Protein AF-A0A6B2LV83-F1 (afdb_monomer)

Structure (mmCIF, N/CA/C/O backbone):
data_AF-A0A6B2LV83-F1
#
_entry.id   AF-A0A6B2LV83-F1
#
loop_
_atom_site.group_PDB
_atom_site.id
_atom_site.type_symbol
_atom_site.label_atom_id
_atom_site.label_alt_id
_atom_site.label_comp_id
_atom_site.label_asym_id
_atom_site.label_entity_id
_atom_site.label_seq_id
_atom_site.pdbx_PDB_ins_code
_atom_site.Cartn_x
_atom_site.Cartn_y
_atom_site.Cartn_z
_atom_site.occupancy
_atom_site.B_iso_or_equiv
_atom_site.auth_seq_id
_atom_site.auth_comp_id
_atom_site.auth_asym_id
_atom_site.auth_atom_id
_atom_site.pdbx_PDB_model_num
ATOM 1 N N . MET A 1 1 ? -39.559 -37.283 0.596 1.00 40.91 1 MET A N 1
ATOM 2 C CA . MET A 1 1 ? -38.113 -37.163 0.304 1.00 40.91 1 MET A CA 1
ATOM 3 C C . MET A 1 1 ? -37.688 -35.759 0.699 1.00 40.91 1 MET A C 1
ATOM 5 O O . MET A 1 1 ? -38.349 -34.807 0.307 1.00 40.91 1 MET A O 1
ATOM 9 N N . ASN A 1 2 ? -36.704 -35.661 1.590 1.00 43.22 2 ASN A N 1
ATOM 10 C CA . ASN A 1 2 ? -36.318 -34.440 2.295 1.00 43.22 2 ASN A CA 1
ATOM 11 C C . ASN A 1 2 ? -35.682 -33.417 1.347 1.00 43.22 2 ASN A C 1
ATOM 13 O O . ASN A 1 2 ? -34.656 -33.704 0.736 1.00 43.22 2 ASN A O 1
ATOM 17 N N . LEU A 1 3 ? -36.262 -32.218 1.264 1.00 53.81 3 LEU A N 1
ATOM 18 C CA . LEU A 1 3 ? -35.640 -31.084 0.590 1.00 53.81 3 LEU A CA 1
ATOM 19 C C . LEU A 1 3 ? -34.685 -30.415 1.584 1.00 53.81 3 LEU A C 1
ATOM 21 O O . LEU A 1 3 ? -35.098 -29.613 2.423 1.00 53.81 3 LEU A O 1
ATOM 25 N N . ALA A 1 4 ? -33.411 -30.803 1.533 1.00 56.06 4 ALA A N 1
ATOM 26 C CA . ALA A 1 4 ? -32.355 -30.132 2.274 1.00 56.06 4 ALA A CA 1
ATOM 27 C C . ALA A 1 4 ? -32.317 -28.657 1.843 1.00 56.06 4 ALA A C 1
ATOM 29 O O . ALA A 1 4 ? -31.953 -28.327 0.715 1.00 56.06 4 ALA A O 1
ATOM 30 N N . LYS A 1 5 ? -32.746 -27.768 2.743 1.00 56.47 5 LYS A N 1
ATOM 31 C CA . LYS A 1 5 ? -32.622 -26.318 2.594 1.00 56.47 5 LYS A CA 1
ATOM 32 C C . LYS A 1 5 ? -31.135 -25.968 2.618 1.00 56.47 5 LYS A C 1
ATOM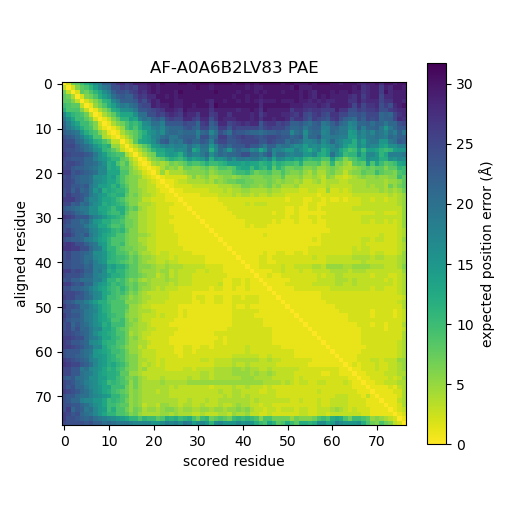 34 O O . LYS A 1 5 ? -30.561 -25.791 3.689 1.00 56.47 5 LYS A O 1
ATOM 39 N N . ASN A 1 6 ? -30.517 -25.868 1.445 1.00 62.09 6 ASN A N 1
ATOM 40 C CA . ASN A 1 6 ? -29.233 -25.194 1.306 1.00 62.09 6 ASN A CA 1
ATOM 41 C C . ASN A 1 6 ? -29.455 -23.720 1.648 1.00 62.09 6 ASN A C 1
ATOM 43 O O . ASN A 1 6 ? -30.059 -22.967 0.884 1.00 62.09 6 ASN A O 1
ATOM 47 N N . LYS A 1 7 ? -29.030 -23.331 2.851 1.00 57.88 7 LYS A N 1
ATOM 48 C CA . LYS A 1 7 ? -29.047 -21.951 3.323 1.00 57.88 7 LYS A CA 1
ATOM 49 C C . LYS A 1 7 ? -27.993 -21.196 2.516 1.00 57.88 7 LYS A C 1
ATOM 51 O O . LYS A 1 7 ? -26.823 -21.179 2.882 1.00 57.88 7 LYS A O 1
ATOM 56 N N . VAL A 1 8 ? -28.401 -20.626 1.384 1.00 59.03 8 VAL A N 1
ATOM 57 C CA . VAL A 1 8 ? -27.590 -19.646 0.661 1.00 59.03 8 VAL A CA 1
ATOM 58 C C . VAL A 1 8 ? -27.425 -18.470 1.613 1.00 59.03 8 VAL A C 1
ATOM 60 O O . VAL A 1 8 ? -28.372 -17.728 1.865 1.00 59.03 8 VAL A O 1
ATOM 63 N N . ASN A 1 9 ? -26.247 -18.354 2.218 1.00 61.34 9 ASN A N 1
ATOM 64 C CA . ASN A 1 9 ? -25.874 -17.182 2.988 1.00 61.34 9 ASN A CA 1
ATOM 65 C C . ASN A 1 9 ? -25.608 -16.087 1.953 1.00 61.34 9 ASN A C 1
ATOM 67 O O . ASN A 1 9 ? -24.486 -15.942 1.489 1.00 61.34 9 ASN A O 1
ATOM 71 N N . THR A 1 10 ? -26.661 -15.424 1.471 1.00 58.53 10 THR A N 1
ATOM 72 C CA . THR A 1 10 ? -26.520 -14.265 0.591 1.00 58.53 10 THR A CA 1
ATOM 73 C C . THR A 1 10 ? -25.861 -13.165 1.417 1.00 58.53 10 THR A C 1
ATOM 75 O O . THR A 1 10 ? -26.509 -12.669 2.346 1.00 58.53 10 THR A O 1
ATOM 78 N N . PRO A 1 11 ? -24.594 -12.815 1.151 1.00 58.59 11 PRO A N 1
ATOM 79 C CA . PRO A 1 11 ? -23.931 -11.765 1.902 1.00 58.59 11 PRO A CA 1
ATOM 80 C C . PRO A 1 11 ? -24.690 -10.456 1.698 1.00 58.59 11 PRO A C 1
ATOM 82 O O . PRO A 1 11 ? -25.024 -10.097 0.567 1.00 58.59 11 PRO A O 1
ATOM 85 N N . ILE A 1 12 ? -25.027 -9.776 2.796 1.00 61.50 12 ILE A N 1
ATOM 86 C CA . ILE A 1 12 ? -25.725 -8.490 2.740 1.00 61.50 12 ILE A CA 1
ATOM 87 C C . ILE A 1 12 ? -24.732 -7.486 2.151 1.00 61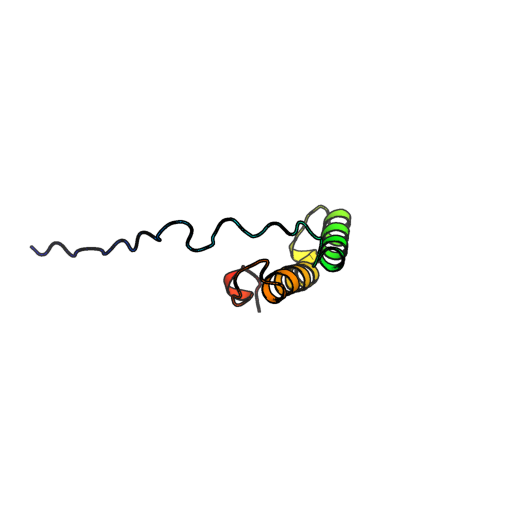.50 12 ILE A C 1
ATOM 89 O O . ILE A 1 12 ? -23.660 -7.292 2.732 1.00 61.50 12 ILE A O 1
ATOM 93 N N . PRO A 1 13 ? -25.022 -6.873 0.992 1.00 55.38 13 PRO A N 1
ATOM 94 C CA . PRO A 1 13 ? -24.055 -6.003 0.367 1.00 55.38 13 PRO A CA 1
ATOM 95 C C . PRO A 1 13 ? -23.856 -4.699 1.155 1.00 55.38 13 PRO A C 1
ATOM 97 O O . PRO A 1 13 ? -24.828 -4.141 1.668 1.00 55.38 13 PRO A O 1
ATOM 100 N N . PRO A 1 14 ? -22.632 -4.154 1.150 1.00 56.78 14 PRO A N 1
ATOM 101 C CA . PRO A 1 14 ? -21.400 -4.815 0.753 1.00 56.78 14 PRO A CA 1
ATOM 102 C C . PRO A 1 14 ? -20.741 -5.375 2.017 1.00 56.78 14 PRO A C 1
ATOM 104 O O . PRO A 1 14 ? -20.324 -4.611 2.883 1.00 56.78 14 PRO A O 1
ATOM 107 N N . GLU A 1 15 ? -20.574 -6.698 2.091 1.00 59.06 15 GLU A N 1
ATOM 108 C CA . GLU A 1 15 ? -19.786 -7.364 3.145 1.00 59.06 15 GLU A CA 1
ATOM 109 C C . GLU A 1 15 ? -18.399 -6.718 3.341 1.00 59.06 15 GLU A C 1
ATOM 111 O O . GLU A 1 15 ? -17.835 -6.777 4.429 1.00 59.06 15 GLU A O 1
ATOM 116 N N . LYS A 1 16 ? -17.869 -6.069 2.291 1.00 60.50 16 LYS A N 1
ATOM 117 C CA . LYS A 1 16 ? -16.590 -5.345 2.277 1.00 60.50 16 LYS A CA 1
ATOM 118 C C . LYS A 1 16 ? -16.690 -3.841 1.950 1.00 60.50 16 LYS A C 1
ATOM 120 O O . LYS A 1 16 ? -15.678 -3.2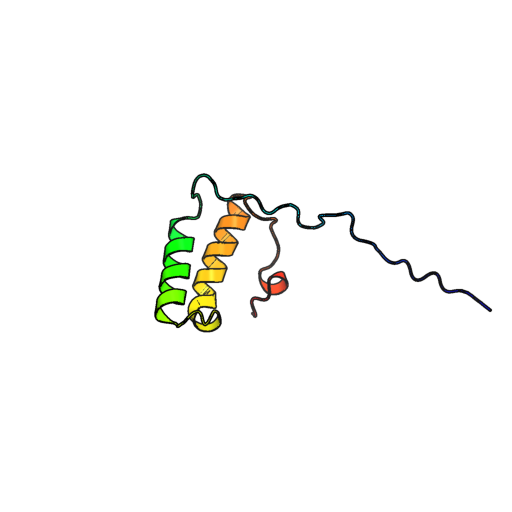41 1.604 1.00 60.50 16 LYS A O 1
ATOM 125 N N . GLY A 1 17 ? -17.872 -3.226 2.071 1.00 62.81 17 GLY A N 1
ATOM 126 C CA . GLY A 1 17 ? -18.092 -1.782 1.861 1.00 62.81 17 GLY A CA 1
ATOM 127 C C . GLY A 1 17 ? -17.731 -1.237 0.463 1.00 62.81 17 GLY A C 1
ATOM 128 O O . GLY A 1 17 ? -17.112 -1.910 -0.356 1.00 62.81 17 GLY A O 1
ATOM 129 N N . SER A 1 18 ? -18.073 0.023 0.175 1.00 67.81 18 SER A N 1
ATOM 130 C CA . SER A 1 18 ? -17.260 0.807 -0.765 1.00 67.81 18 SER A CA 1
ATOM 131 C C . SER A 1 18 ? -15.942 1.107 -0.056 1.00 67.81 18 SER A C 1
ATOM 133 O O . SER A 1 18 ? -15.966 1.724 1.010 1.00 67.81 18 SER A O 1
ATOM 135 N N . PHE A 1 19 ? -14.816 0.652 -0.600 1.00 63.50 19 PHE A N 1
ATOM 136 C CA . PHE A 1 19 ? -13.510 0.875 0.014 1.00 63.50 19 PHE A CA 1
ATOM 137 C C . PHE A 1 19 ? -13.308 2.373 0.288 1.00 63.50 19 PHE A C 1
ATOM 139 O O . PHE A 1 19 ? -13.478 3.170 -0.642 1.00 63.50 19 PHE A O 1
ATOM 146 N N . PRO A 1 20 ? -12.962 2.779 1.521 1.00 78.06 20 PRO A N 1
ATOM 147 C CA . PRO A 1 20 ? -12.638 4.166 1.797 1.00 78.06 20 PRO A CA 1
ATOM 148 C C . PRO A 1 20 ? -11.548 4.639 0.831 1.00 78.06 20 PRO A C 1
ATOM 150 O O . PRO A 1 20 ? -10.473 4.036 0.717 1.00 78.06 20 PRO A O 1
ATOM 153 N N . LEU A 1 21 ? -11.856 5.696 0.084 1.00 81.12 21 LEU A N 1
ATOM 154 C CA . LEU A 1 21 ? -10.872 6.348 -0.765 1.00 81.12 21 LEU A CA 1
ATOM 155 C C . LEU A 1 21 ? -9.886 7.096 0.132 1.00 81.12 21 LEU A C 1
ATOM 157 O O . LEU A 1 21 ? -10.293 7.836 1.029 1.00 81.12 21 LEU A O 1
ATOM 161 N N 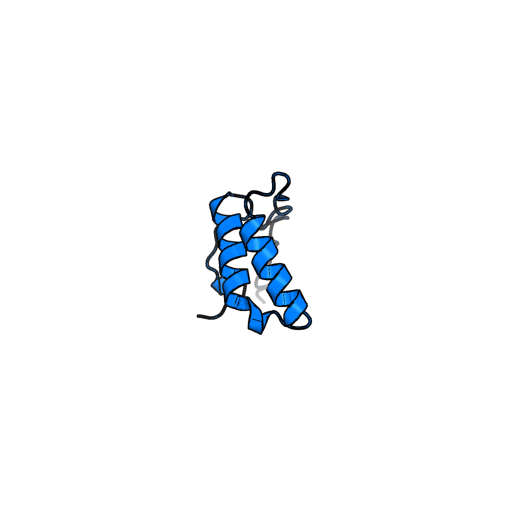. ASP A 1 22 ? -8.594 6.909 -0.134 1.00 85.69 22 ASP A N 1
ATOM 162 C CA . ASP A 1 22 ? -7.515 7.646 0.524 1.00 85.69 22 ASP A CA 1
ATOM 163 C C . ASP A 1 22 ? -7.452 9.084 -0.022 1.00 85.69 22 ASP A C 1
ATOM 165 O O . ASP A 1 22 ? -6.586 9.437 -0.822 1.00 85.69 22 ASP A O 1
ATOM 16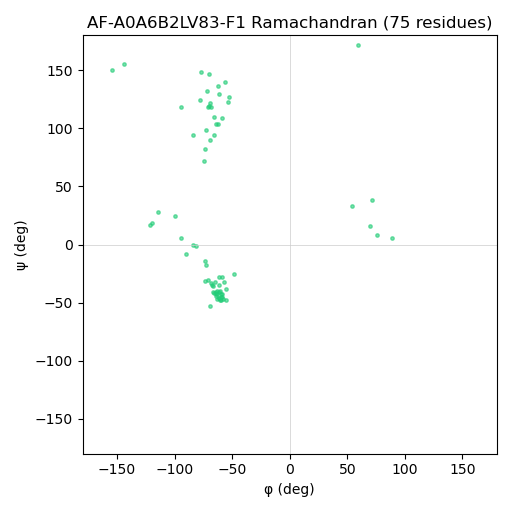9 N N . HIS A 1 23 ? -8.434 9.908 0.346 1.00 88.31 23 HIS A N 1
ATOM 170 C CA . HIS A 1 23 ? -8.543 11.284 -0.145 1.00 88.31 23 HIS A CA 1
ATOM 171 C C . HIS A 1 23 ? -7.426 12.189 0.380 1.00 88.31 23 HIS A C 1
ATOM 173 O O . HIS A 1 23 ? -7.000 13.109 -0.318 1.00 88.31 23 HIS A O 1
ATOM 179 N N . PHE A 1 24 ? -6.957 11.939 1.603 1.00 91.19 24 PHE A N 1
ATOM 180 C CA . PHE A 1 24 ? -5.930 12.754 2.250 1.00 91.19 24 PHE A CA 1
ATOM 181 C C . PHE A 1 24 ? -4.507 12.258 1.965 1.00 91.19 24 PHE A C 1
ATOM 183 O O . PHE A 1 24 ? -3.544 12.964 2.266 1.00 91.19 24 PHE A O 1
ATOM 190 N N . GLY A 1 25 ? -4.358 11.095 1.325 1.00 94.38 25 GLY A N 1
ATOM 191 C CA . GLY A 1 25 ? -3.062 10.522 0.977 1.00 94.38 25 GLY A CA 1
ATOM 192 C C . GLY A 1 25 ? -2.302 10.004 2.195 1.00 94.38 25 GLY A C 1
ATOM 193 O O . GLY A 1 25 ? -1.083 10.167 2.257 1.00 94.38 25 GLY A O 1
ATOM 194 N N . GLU A 1 26 ? -2.999 9.407 3.161 1.00 95.25 26 GLU A N 1
ATOM 195 C CA . GLU A 1 26 ? -2.416 8.880 4.400 1.00 95.25 26 GLU A CA 1
ATOM 196 C C . GLU A 1 26 ? -1.397 7.766 4.140 1.00 95.25 26 GLU A C 1
ATOM 198 O O . GLU A 1 26 ? -0.458 7.618 4.917 1.00 95.25 26 GLU A O 1
ATOM 203 N N . CYS A 1 27 ? -1.551 7.029 3.034 1.00 96.62 27 CYS A N 1
ATOM 204 C CA . CYS A 1 27 ? -0.638 5.964 2.608 1.00 96.62 27 CYS A CA 1
ATOM 205 C C . CYS A 1 27 ? 0.079 6.304 1.290 1.00 96.62 27 CYS A C 1
ATOM 207 O O . CYS A 1 27 ? 0.397 5.431 0.472 1.00 96.62 27 CYS A O 1
ATOM 209 N N . LYS A 1 28 ? 0.277 7.602 1.009 1.00 96.62 28 LYS A N 1
ATOM 210 C CA . LYS A 1 28 ? 0.840 8.085 -0.263 1.00 96.62 28 LYS A CA 1
ATOM 211 C C . LYS A 1 28 ? 2.287 7.645 -0.478 1.00 96.62 28 LYS A C 1
ATOM 213 O O . LYS A 1 28 ? 2.685 7.470 -1.629 1.00 96.62 28 LYS A O 1
ATOM 218 N N . THR A 1 29 ? 3.074 7.498 0.582 1.00 97.25 29 THR A N 1
ATOM 219 C CA . THR A 1 29 ? 4.486 7.099 0.489 1.00 97.25 29 THR A CA 1
ATOM 220 C C . THR A 1 29 ? 4.597 5.646 0.038 1.00 97.25 29 THR A C 1
ATOM 222 O O . THR A 1 29 ? 5.190 5.368 -1.001 1.00 97.25 29 THR A O 1
ATOM 225 N N . GLU A 1 30 ? 3.902 4.748 0.729 1.00 97.50 30 GLU A N 1
ATOM 226 C CA . GLU A 1 30 ? 3.839 3.313 0.451 1.00 97.50 30 GLU A CA 1
ATOM 227 C C . GLU A 1 30 ? 3.233 3.060 -0.936 1.00 97.50 30 GLU A C 1
ATOM 229 O O . GLU A 1 30 ? 3.741 2.250 -1.710 1.00 97.50 30 GLU A O 1
ATOM 234 N N . THR A 1 31 ? 2.185 3.818 -1.299 1.00 96.25 31 THR A N 1
ATOM 235 C CA . THR A 1 31 ? 1.591 3.751 -2.645 1.00 96.25 31 THR A CA 1
ATOM 236 C C . THR A 1 31 ? 2.616 4.109 -3.716 1.00 96.25 31 THR A C 1
ATOM 238 O O . THR A 1 31 ? 2.694 3.434 -4.738 1.00 96.25 31 THR A O 1
ATOM 241 N N . LYS A 1 32 ? 3.402 5.176 -3.520 1.00 98.06 32 LYS A N 1
ATOM 242 C CA . LYS A 1 32 ? 4.403 5.607 -4.505 1.00 98.06 32 LYS A CA 1
ATOM 243 C C . LYS A 1 32 ? 5.486 4.559 -4.701 1.00 98.06 32 LYS A C 1
ATOM 245 O O . LYS A 1 32 ? 5.837 4.286 -5.843 1.00 98.06 32 LYS A O 1
ATOM 250 N N . GLU A 1 33 ? 5.994 3.979 -3.620 1.00 98.25 33 GLU A N 1
ATOM 251 C CA . GLU A 1 33 ? 7.018 2.934 -3.687 1.00 98.25 33 GLU A CA 1
ATOM 252 C C . GLU A 1 33 ? 6.490 1.690 -4.404 1.00 98.25 33 GLU A C 1
ATOM 254 O O . GLU A 1 33 ? 7.121 1.193 -5.340 1.00 98.25 33 GLU A O 1
ATOM 259 N N . TYR A 1 34 ? 5.284 1.243 -4.045 1.00 98.31 34 TYR A N 1
ATOM 260 C CA . TYR A 1 34 ? 4.629 0.120 -4.706 1.00 98.31 34 TYR A CA 1
ATOM 261 C C . TYR A 1 34 ? 4.406 0.377 -6.205 1.00 98.31 34 TYR A C 1
ATOM 263 O O . TYR A 1 34 ? 4.770 -0.452 -7.041 1.00 98.31 34 TYR A O 1
ATOM 271 N N . MET A 1 35 ? 3.873 1.546 -6.569 1.00 98.00 35 MET A N 1
ATOM 272 C CA . MET A 1 35 ? 3.621 1.907 -7.969 1.00 98.00 35 MET A CA 1
ATOM 273 C C . MET A 1 35 ? 4.915 2.079 -8.769 1.00 98.00 35 MET A C 1
ATOM 275 O O . MET A 1 35 ? 4.964 1.689 -9.935 1.00 98.00 35 MET A O 1
ATOM 279 N N . ALA A 1 36 ? 5.976 2.612 -8.158 1.00 98.44 36 ALA A N 1
ATOM 280 C CA . ALA A 1 36 ? 7.290 2.696 -8.789 1.00 98.44 36 ALA A CA 1
ATOM 281 C C . ALA A 1 36 ? 7.854 1.299 -9.083 1.00 98.44 36 ALA A C 1
ATOM 283 O O . ALA A 1 36 ? 8.352 1.058 -10.181 1.00 98.44 36 ALA A O 1
ATOM 284 N N . CYS A 1 37 ? 7.711 0.357 -8.148 1.00 98.69 37 CYS A N 1
ATOM 285 C CA . CYS A 1 37 ? 8.107 -1.028 -8.381 1.00 98.69 37 CYS A CA 1
ATOM 286 C C . CYS A 1 37 ? 7.324 -1.659 -9.536 1.00 98.69 37 CYS A C 1
ATOM 288 O O . CYS A 1 37 ? 7.934 -2.273 -10.413 1.00 98.69 37 CYS A O 1
ATOM 290 N N . LEU A 1 38 ? 5.998 -1.481 -9.579 1.00 98.44 38 LEU A N 1
ATOM 291 C CA . LEU A 1 38 ? 5.179 -1.991 -10.681 1.00 98.44 38 LEU A CA 1
ATOM 292 C C . LEU A 1 38 ? 5.615 -1.405 -12.024 1.00 98.44 38 LEU A C 1
ATOM 294 O O . LEU A 1 38 ? 5.710 -2.145 -12.996 1.00 98.44 38 LEU A O 1
ATOM 298 N N . ALA A 1 39 ? 5.909 -0.104 -12.078 1.00 98.31 39 ALA A N 1
ATOM 299 C CA . ALA A 1 39 ? 6.364 0.549 -13.302 1.00 98.31 39 ALA A CA 1
ATOM 300 C C . ALA A 1 39 ? 7.682 -0.049 -13.828 1.00 98.31 39 ALA A C 1
ATOM 302 O O . ALA A 1 39 ? 7.817 -0.251 -15.031 1.00 98.31 39 ALA A O 1
ATOM 303 N N . VAL A 1 40 ? 8.628 -0.373 -12.940 1.00 98.25 40 VAL A N 1
ATOM 304 C CA . VAL A 1 40 ? 9.913 -1.003 -13.305 1.00 98.25 40 VAL A CA 1
ATOM 305 C C . VAL A 1 40 ? 9.749 -2.478 -13.686 1.00 98.25 40 VAL A C 1
ATOM 307 O O . VAL A 1 40 ? 10.488 -2.980 -14.525 1.00 98.25 40 VAL A O 1
ATOM 310 N N . ASN A 1 41 ? 8.781 -3.174 -13.089 1.00 98.06 41 ASN A N 1
ATOM 311 C CA . ASN A 1 41 ? 8.546 -4.607 -13.285 1.00 98.06 41 ASN A CA 1
ATOM 312 C C . ASN A 1 41 ? 7.402 -4.908 -14.265 1.00 98.06 41 ASN A C 1
ATOM 314 O O . ASN A 1 41 ? 6.779 -5.961 -14.156 1.00 98.06 41 ASN A O 1
ATOM 318 N N . GLU A 1 42 ? 7.081 -3.988 -15.179 1.00 97.31 42 GLU A N 1
ATOM 319 C CA . GLU A 1 42 ? 6.050 -4.176 -16.218 1.00 97.31 42 GLU A CA 1
ATOM 320 C C . GLU A 1 42 ? 4.672 -4.593 -15.660 1.00 97.31 42 GLU A C 1
ATOM 322 O O . GLU A 1 42 ? 3.917 -5.352 -16.264 1.00 97.31 42 GLU A O 1
ATOM 327 N N . GLY A 1 43 ? 4.336 -4.114 -14.462 1.00 96.38 43 GLY A N 1
ATOM 328 C CA . GLY A 1 43 ? 3.091 -4.446 -13.773 1.00 96.38 43 GLY A CA 1
ATOM 329 C C . GLY A 1 43 ? 3.059 -5.842 -13.141 1.00 96.38 43 GLY A C 1
ATOM 330 O O . GLY A 1 43 ? 2.012 -6.254 -12.637 1.00 96.38 43 GLY A O 1
ATOM 331 N N . VAL A 1 44 ? 4.173 -6.580 -13.112 1.00 96.38 44 VAL A N 1
ATOM 332 C CA . VAL A 1 44 ? 4.241 -7.900 -12.473 1.00 96.38 44 VAL A CA 1
ATOM 333 C C . VAL A 1 44 ? 4.208 -7.758 -10.950 1.00 96.38 44 VAL A C 1
ATOM 335 O O . VAL A 1 44 ? 5.222 -7.543 -10.290 1.00 96.38 44 VAL A O 1
ATOM 338 N N . HIS A 1 45 ? 3.018 -7.949 -10.376 1.00 93.88 45 HIS A N 1
ATOM 339 C CA . HIS A 1 45 ? 2.760 -7.799 -8.941 1.00 93.88 45 HIS A CA 1
ATOM 340 C C . HIS A 1 45 ? 3.669 -8.647 -8.041 1.00 93.88 45 HIS A C 1
ATOM 342 O O . HIS A 1 45 ? 4.108 -8.161 -7.005 1.00 93.88 45 HIS A O 1
ATOM 348 N N . ARG A 1 46 ? 3.992 -9.890 -8.434 1.00 94.88 46 ARG A N 1
ATOM 349 C CA . ARG A 1 46 ? 4.827 -10.800 -7.624 1.00 94.88 46 ARG A CA 1
ATOM 350 C C . ARG A 1 46 ? 6.198 -10.196 -7.292 1.00 94.88 46 ARG A C 1
ATOM 352 O O . ARG A 1 46 ? 6.719 -10.439 -6.211 1.00 94.88 46 ARG A O 1
ATOM 359 N N . ASN A 1 47 ? 6.757 -9.382 -8.184 1.00 97.31 47 ASN A N 1
ATOM 360 C CA . ASN A 1 47 ? 8.050 -8.732 -7.956 1.00 97.31 47 ASN A CA 1
ATOM 361 C C . ASN A 1 47 ? 7.960 -7.581 -6.939 1.00 97.31 47 ASN A C 1
ATOM 363 O O . ASN A 1 47 ? 8.978 -7.117 -6.437 1.00 97.31 47 ASN A O 1
ATOM 367 N N . CYS A 1 48 ? 6.743 -7.131 -6.632 1.00 98.06 48 CYS A N 1
ATOM 368 C CA . CYS A 1 48 ? 6.431 -6.007 -5.755 1.00 98.06 48 CYS A CA 1
ATOM 369 C C . CYS A 1 48 ? 5.545 -6.428 -4.573 1.00 98.06 48 CYS A C 1
ATOM 371 O O . CYS A 1 48 ? 4.919 -5.574 -3.945 1.00 98.06 48 CYS A O 1
ATOM 373 N N . GLU A 1 49 ? 5.465 -7.732 -4.286 1.00 96.62 49 GLU A N 1
ATOM 374 C CA . GLU A 1 49 ? 4.537 -8.300 -3.305 1.00 96.62 49 GLU A CA 1
ATOM 375 C C . GLU A 1 49 ? 4.752 -7.702 -1.907 1.00 96.62 49 GLU A C 1
ATOM 377 O O . GLU A 1 49 ? 3.793 -7.307 -1.250 1.00 96.62 49 GLU A O 1
ATOM 382 N N . GLU A 1 50 ? 6.007 -7.541 -1.482 1.00 96.56 50 GLU A N 1
ATOM 383 C CA . GLU A 1 50 ? 6.338 -6.950 -0.178 1.00 96.56 50 GLU A CA 1
ATOM 384 C C . GLU A 1 50 ? 5.903 -5.482 -0.068 1.00 96.56 50 GLU A C 1
ATOM 386 O O . GLU A 1 50 ? 5.328 -5.073 0.940 1.00 96.56 50 GLU A O 1
ATOM 391 N N . LEU A 1 51 ? 6.079 -4.692 -1.132 1.00 98.00 51 LEU A N 1
ATOM 392 C CA . LEU A 1 51 ? 5.614 -3.300 -1.164 1.00 98.00 51 LEU A CA 1
ATOM 393 C C . LEU A 1 51 ? 4.085 -3.218 -1.156 1.00 98.00 51 LEU A C 1
ATOM 395 O O . LEU A 1 51 ? 3.510 -2.330 -0.527 1.00 98.00 51 LEU A O 1
ATOM 399 N N . ALA A 1 52 ? 3.415 -4.172 -1.803 1.00 97.00 52 ALA A N 1
ATOM 400 C CA . ALA A 1 52 ? 1.967 -4.277 -1.733 1.00 97.00 52 ALA A CA 1
ATOM 401 C C . ALA A 1 52 ? 1.485 -4.630 -0.317 1.00 97.00 52 ALA A C 1
ATOM 403 O O . ALA A 1 52 ? 0.529 -4.012 0.150 1.00 97.00 52 ALA A O 1
ATOM 404 N N . LYS A 1 53 ? 2.152 -5.556 0.392 1.00 96.62 53 LYS A N 1
ATOM 405 C CA . LYS A 1 53 ? 1.845 -5.878 1.800 1.00 96.62 53 LYS A CA 1
ATOM 406 C C . LYS A 1 53 ? 1.960 -4.637 2.684 1.00 96.62 53 LYS A C 1
ATOM 408 O O . LYS A 1 53 ? 1.039 -4.363 3.449 1.00 96.62 53 LYS A O 1
ATOM 413 N N . ILE A 1 54 ? 3.037 -3.862 2.537 1.00 97.38 54 ILE A N 1
ATOM 414 C CA . ILE A 1 54 ? 3.260 -2.612 3.285 1.00 97.38 54 ILE A CA 1
ATOM 415 C C . ILE A 1 54 ? 2.147 -1.597 2.994 1.00 97.38 54 ILE A C 1
ATOM 417 O O . ILE A 1 54 ? 1.544 -1.047 3.917 1.00 97.38 54 ILE A O 1
ATOM 421 N N . TYR A 1 55 ? 1.817 -1.388 1.719 1.00 96.62 55 TYR A N 1
ATOM 422 C CA . TYR A 1 55 ? 0.755 -0.468 1.319 1.00 96.62 55 TYR A CA 1
ATOM 423 C C . TYR A 1 55 ? -0.618 -0.871 1.878 1.00 96.62 55 TYR A C 1
ATOM 425 O O . TYR A 1 55 ? -1.345 -0.043 2.432 1.00 96.62 55 TYR A O 1
ATOM 433 N N . ILE A 1 56 ? -0.972 -2.150 1.768 1.00 95.44 56 ILE A N 1
ATOM 434 C CA . ILE A 1 56 ? -2.242 -2.685 2.267 1.00 95.44 56 ILE A CA 1
ATOM 435 C C . ILE A 1 56 ? -2.305 -2.620 3.798 1.00 95.44 56 ILE A C 1
ATOM 437 O O . ILE A 1 56 ? -3.331 -2.209 4.343 1.00 95.44 56 ILE A O 1
ATOM 441 N N . ALA A 1 57 ? -1.209 -2.932 4.492 1.00 95.62 57 ALA A N 1
ATOM 442 C CA . ALA A 1 57 ? -1.106 -2.787 5.943 1.00 95.62 57 ALA A CA 1
ATOM 443 C C . ALA A 1 57 ? -1.336 -1.3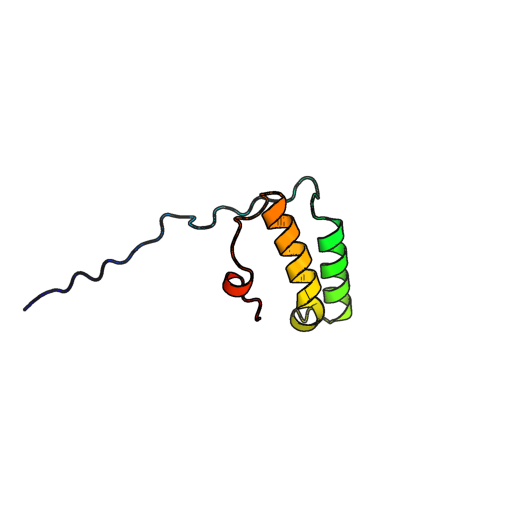37 6.388 1.00 95.62 57 ALA A C 1
ATOM 445 O O . ALA A 1 57 ? -2.154 -1.104 7.277 1.00 95.62 57 ALA A O 1
ATOM 446 N N . CYS A 1 58 ? -0.730 -0.359 5.703 1.00 97.00 58 CYS A N 1
ATOM 447 C CA . CYS A 1 58 ? -0.985 1.054 5.981 1.00 97.00 58 CYS A CA 1
ATOM 448 C C . CYS A 1 58 ? -2.481 1.388 5.893 1.00 97.00 58 CYS A C 1
ATOM 450 O O . CYS A 1 58 ? -3.042 1.990 6.810 1.00 97.00 58 CYS A O 1
ATOM 452 N N . ARG A 1 59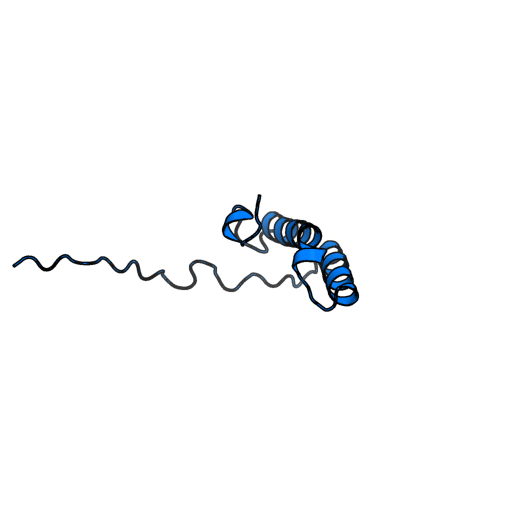 ? -3.169 0.947 4.830 1.00 95.31 59 ARG A N 1
ATOM 453 C CA . ARG A 1 59 ? -4.607 1.224 4.666 1.00 95.31 59 ARG A CA 1
ATOM 454 C C . ARG A 1 59 ? -5.446 0.596 5.773 1.00 95.31 59 ARG A C 1
ATOM 456 O O . ARG A 1 59 ? -6.378 1.234 6.256 1.00 95.31 59 ARG A O 1
ATOM 463 N N . MET A 1 60 ? -5.116 -0.624 6.186 1.00 94.62 60 MET A N 1
ATOM 464 C CA . MET A 1 60 ? -5.783 -1.297 7.303 1.00 94.62 60 MET A CA 1
ATOM 465 C C . MET A 1 60 ? -5.566 -0.554 8.626 1.00 94.62 60 MET A C 1
ATOM 467 O O . MET A 1 60 ? -6.509 -0.367 9.395 1.00 94.62 60 MET A O 1
ATOM 471 N N . ASP A 1 61 ? -4.349 -0.081 8.889 1.00 95.00 61 ASP A N 1
ATOM 472 C CA . ASP A 1 61 ? -4.015 0.621 10.131 1.00 95.00 61 ASP A CA 1
ATOM 473 C C . ASP A 1 61 ? -4.622 2.018 10.229 1.00 95.00 61 ASP A C 1
ATOM 475 O O . ASP A 1 61 ? -4.987 2.446 11.325 1.00 95.00 61 ASP A O 1
ATOM 479 N N . ARG A 1 62 ? -4.807 2.695 9.093 1.00 93.38 62 ARG A N 1
ATOM 480 C CA . ARG A 1 62 ? -5.484 3.999 9.000 1.0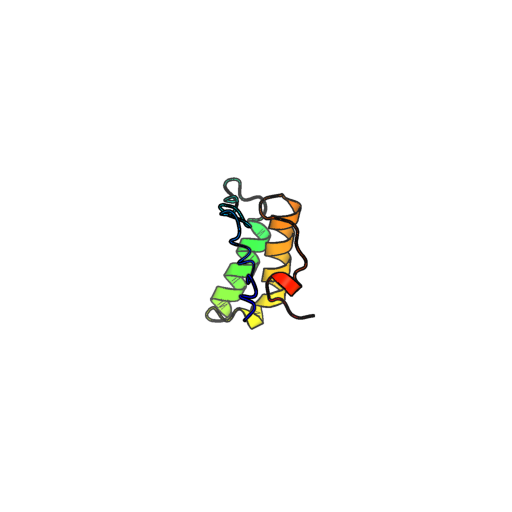0 93.38 62 ARG A CA 1
ATOM 481 C C . ARG A 1 62 ? -7.011 3.900 8.927 1.00 93.38 62 ARG A C 1
ATOM 483 O O . ARG A 1 62 ? -7.687 4.917 8.850 1.00 93.38 62 ARG A O 1
ATOM 490 N N . GLY A 1 63 ? -7.578 2.692 8.941 1.00 90.88 63 GLY A N 1
ATOM 491 C CA . GLY A 1 63 ? -9.026 2.498 8.802 1.00 90.88 63 GLY A CA 1
ATOM 492 C C . GLY A 1 63 ? -9.557 2.811 7.397 1.00 90.88 63 GLY A C 1
ATOM 493 O O . GLY A 1 63 ? -10.764 2.934 7.202 1.00 90.88 63 GLY A O 1
ATOM 494 N N . LEU A 1 64 ? -8.665 2.894 6.405 1.00 90.69 64 LEU A N 1
ATOM 495 C CA . LEU A 1 64 ? -8.996 3.032 4.985 1.00 90.69 64 LEU A CA 1
ATOM 496 C C . LEU A 1 64 ? -9.343 1.682 4.332 1.00 90.69 64 LEU A C 1
ATOM 498 O O . LEU A 1 64 ? -9.623 1.619 3.136 1.00 90.69 64 LEU A O 1
ATOM 502 N N . MET A 1 65 ? -9.272 0.603 5.112 1.00 89.75 65 MET A N 1
ATOM 503 C CA . MET A 1 65 ? -9.614 -0.771 4.769 1.00 89.75 65 MET A CA 1
ATOM 504 C C . MET A 1 65 ? -10.002 -1.524 6.050 1.00 89.75 65 MET A C 1
ATOM 506 O O . MET A 1 65 ? -9.477 -1.233 7.125 1.00 89.75 65 MET A O 1
ATOM 510 N N . ALA A 1 66 ? -10.890 -2.516 5.944 1.00 89.88 66 ALA A N 1
ATOM 511 C CA . ALA A 1 66 ? -11.149 -3.440 7.046 1.00 89.88 66 ALA A CA 1
ATOM 512 C C . ALA A 1 66 ? -9.881 -4.239 7.395 1.00 89.88 66 ALA A C 1
ATOM 514 O O . ALA A 1 66 ? -9.193 -4.732 6.504 1.00 89.88 66 ALA A O 1
ATOM 515 N N . LYS A 1 67 ? -9.579 -4.389 8.689 1.00 91.62 67 LYS A N 1
ATOM 516 C CA . LYS A 1 67 ? -8.444 -5.207 9.129 1.00 91.62 67 LYS A CA 1
ATOM 517 C C . LYS A 1 67 ? -8.748 -6.687 8.896 1.00 91.62 67 LYS A C 1
ATOM 519 O O . LYS A 1 67 ? -9.670 -7.227 9.505 1.00 91.62 67 LYS A O 1
ATOM 524 N N . GLU A 1 68 ? -7.951 -7.344 8.064 1.00 91.56 68 GLU A N 1
ATOM 525 C CA . GLU A 1 68 ? -7.997 -8.791 7.850 1.00 91.56 68 GLU A CA 1
ATOM 526 C C . GLU A 1 68 ? -6.579 -9.356 7.636 1.00 91.56 68 GLU A C 1
ATOM 528 O O . GLU A 1 68 ? -5.671 -8.612 7.260 1.00 91.56 68 GLU A O 1
ATOM 533 N N . PRO A 1 69 ? -6.347 -10.653 7.911 1.00 93.62 69 PRO A N 1
ATOM 534 C CA . PRO A 1 69 ? -5.064 -11.294 7.631 1.00 93.62 69 PRO A CA 1
ATOM 535 C C . PRO A 1 69 ? -4.670 -11.152 6.156 1.00 93.62 69 PRO A C 1
ATOM 537 O O . PRO A 1 69 ? -5.513 -11.313 5.270 1.00 93.62 69 PRO A O 1
ATOM 540 N N . LEU A 1 70 ? -3.388 -10.895 5.881 1.00 91.88 70 LEU A N 1
ATOM 541 C CA . LEU A 1 70 ? -2.874 -10.732 4.513 1.00 91.88 70 LEU A CA 1
ATOM 542 C C . LEU A 1 70 ? -3.117 -11.988 3.656 1.00 91.88 70 LEU A C 1
ATOM 544 O O . LEU A 1 70 ? -3.319 -11.891 2.446 1.00 91.88 70 LEU A O 1
ATOM 548 N N . GLU A 1 71 ? -3.191 -13.159 4.280 1.00 93.50 71 GLU A N 1
ATOM 549 C CA . GLU A 1 71 ? -3.514 -14.427 3.629 1.00 93.50 71 GLU A CA 1
ATOM 550 C C . GLU A 1 71 ? -4.909 -14.425 2.992 1.00 93.50 71 GLU A C 1
ATOM 552 O O . GLU A 1 71 ? -5.096 -14.979 1.908 1.00 93.50 71 GLU A O 1
ATOM 557 N N . ASN A 1 72 ? -5.875 -13.735 3.607 1.00 91.69 72 ASN A N 1
ATOM 558 C CA . ASN A 1 72 ? -7.226 -13.581 3.057 1.00 91.69 72 ASN A CA 1
ATOM 559 C C . ASN A 1 72 ? -7.263 -12.623 1.857 1.00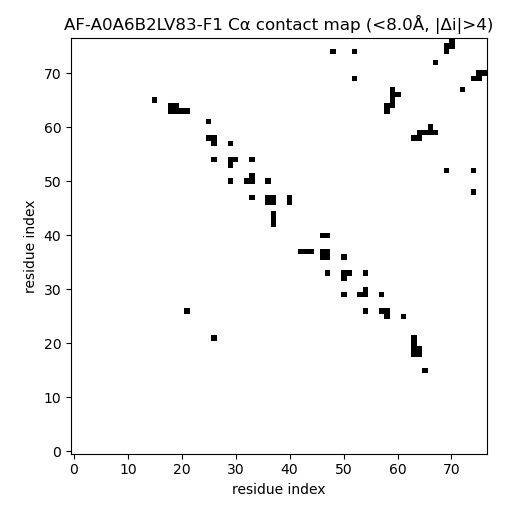 91.69 72 ASN A C 1
ATOM 561 O O . ASN A 1 72 ? -8.210 -12.649 1.070 1.00 91.69 72 ASN A O 1
ATOM 565 N N . LEU A 1 73 ? -6.219 -11.808 1.698 1.00 89.75 73 LEU A N 1
ATOM 566 C CA . LEU A 1 73 ? -6.029 -10.880 0.585 1.00 89.75 73 LEU A CA 1
ATOM 567 C C . LEU A 1 73 ? -5.175 -11.479 -0.544 1.00 89.75 73 LEU A C 1
ATOM 569 O O . LEU A 1 73 ? -4.870 -10.790 -1.514 1.00 89.75 73 LEU A O 1
ATOM 573 N N . GLY A 1 74 ? -4.821 -12.765 -0.446 1.00 90.25 74 GLY A N 1
ATOM 574 C CA . GLY A 1 74 ? -4.082 -13.489 -1.481 1.00 90.25 74 GLY A CA 1
ATOM 575 C C . GLY A 1 74 ? -2.561 -13.408 -1.355 1.00 90.25 74 GLY A C 1
ATOM 576 O O . GLY A 1 74 ? -1.862 -13.940 -2.220 1.00 90.25 74 GLY A O 1
ATOM 577 N N . PHE A 1 75 ? -2.040 -12.804 -0.285 1.00 90.94 75 PHE A N 1
ATOM 578 C CA . PHE A 1 75 ? -0.614 -12.840 0.021 1.00 90.94 75 PHE A CA 1
ATOM 579 C C . PHE A 1 75 ? -0.257 -14.190 0.637 1.00 90.94 75 PHE A C 1
ATOM 581 O O . PHE A 1 75 ? -0.854 -14.617 1.624 1.00 90.94 75 PHE A O 1
ATOM 588 N N . LYS A 1 76 ? 0.705 -14.895 0.046 1.00 84.44 76 LYS A N 1
ATOM 589 C CA . LYS A 1 76 ? 1.143 -16.182 0.592 1.00 84.44 76 LYS A CA 1
ATOM 590 C C . LYS A 1 76 ? 2.056 -15.942 1.800 1.00 84.44 76 LYS A C 1
ATOM 592 O O . LYS A 1 76 ? 2.752 -14.928 1.855 1.00 84.44 76 LYS A O 1
ATOM 597 N N . LYS A 1 77 ? 2.016 -16.874 2.758 1.00 60.84 77 LYS A N 1
ATOM 598 C CA . LYS A 1 77 ? 3.043 -16.982 3.803 1.00 60.84 77 LYS A CA 1
ATOM 599 C C . LYS A 1 77 ? 4.379 -17.401 3.211 1.00 60.84 77 LYS A C 1
ATOM 601 O O . LYS A 1 77 ? 4.352 -18.200 2.244 1.00 60.84 77 LYS A O 1
#

Sequence (77 aa):
MNLAKNKVNTPIPPEKGSFPLDHFGECKTETKEYMACLAVNEGVHRNCEELAKIYIACRMDRGLMAKEPLENLGFKK

Secondary structure (DSSP, 8-state):
----------PPSPTT-SPPP-SS-TTHHHHHHHHHHHHHTTT-GGGGHHHHHHHHHHHHHTTSS----GGGGT---

Organism: NCBI:txid1963864

Foldseek 3Di:
DDDPPPPPPPPDPPPWPPQQDPPVCQLVVLVVVLVVQCVVVVNPCVSSVVSVVVSVVSCCVVVSGPDDDVVVVVRDD

pLDDT: mean 84.77, std 16.7, range [40.91, 98.69]

Solvent-accessible surface area (backbone atoms only — not comparable to full-atom values): 4902 Å² total; per-residue (Å²): 134,86,80,79,78,78,79,77,79,73,75,66,85,58,85,74,56,82,68,53,75,72,83,85,45,87,52,47,67,42,45,48,55,29,52,51,43,25,67,76,48,79,62,43,55,80,86,30,45,69,40,47,53,52,31,52,50,45,30,29,76,71,65,40,36,83,80,70,65,58,60,83,74,71,44,79,132

Mean predicted aligned error: 9.24 Å

Nearest PDB structures (foldseek):
  1ei0-assembly1_A  TM=9.058E-01  e=1.591E+00  unclassified

Radius of gyration: 17.45 Å; Cα contacts (8 Å, |Δi|>4): 48; chains: 1; bounding box: 48×50×26 Å

InterPro domains:
  IPR010625 CHCH [PF06747] (27-60)
  IPR051383 Cytochrome c oxidase assembly protein COX19 [PTHR21107] (3-76)